Protein AF-A0A7S0SGV0-F1 (afdb_monomer)

Secondary structure (DSSP, 8-state):
-----PPPPP------PPTTEEEEEEE--SS---EEEEEEE-SSSEEEE----TTS-TGGG-EEESSEEEEEETTEEEEEEES--EEEEEETTEEEEEEEEE--S--SSS--

Radius of gyration: 15.44 Å; Cα contacts (8 Å, |Δi|>4): 199; chains: 1; bounding box: 41×28×42 Å

Nearest PDB structures (foldseek):
  4v6r-assembly1_BH  TM=3.062E-01  e=9.526E+00  Escherichia coli
  3sej-assembly5_H  TM=2.134E-01  e=7.940E+00  Norovirus Hu/GII.4/2004/NL

pLDDT: mean 81.44, std 12.55, range [45.59, 96.06]

Solvent-accessible surface area (backbone atoms only — not comparable to full-atom values): 7024 Å² total; per-residue (Å²): 134,88,80,80,80,70,79,83,82,88,83,86,85,86,80,80,40,54,86,71,33,70,40,68,50,75,52,60,68,90,72,80,71,57,39,54,25,34,38,25,22,60,78,86,49,80,46,78,47,69,71,88,68,89,85,62,57,72,75,80,56,50,37,66,23,24,62,27,43,26,36,29,28,90,89,47,78,68,57,74,46,70,74,49,72,30,39,35,30,71,51,98,62,21,42,35,34,53,70,33,71,29,72,86,69,64,89,82,84,79,88,108

Organism: NCBI:txid81844

Foldseek 3Di:
DDDPDDDDDDDDDDDDAPEQDWDKDKDADPPQQAQQFKFAQLVVGTDTQGDDDPPDDQVVQKGFHDQWMFRAGPVGTDDIDGDQRFIWGCDPSIIMTTDDDHYPDDPPPPPD

Structure (mmCIF, N/CA/C/O backbone):
data_AF-A0A7S0SGV0-F1
#
_entry.id   AF-A0A7S0SGV0-F1
#
loop_
_atom_site.group_PDB
_atom_site.id
_atom_site.type_symbol
_atom_site.label_atom_id
_atom_site.label_alt_id
_atom_site.label_comp_id
_atom_site.label_asym_id
_atom_site.label_entity_id
_atom_site.label_seq_id
_atom_site.pdbx_PDB_ins_code
_atom_site.Cartn_x
_atom_site.Cartn_y
_atom_site.Cartn_z
_atom_site.occupancy
_atom_site.B_iso_or_equiv
_atom_site.auth_seq_id
_atom_site.auth_comp_id
_atom_site.auth_asym_id
_atom_site.auth_atom_id
_atom_site.pdbx_PDB_model_num
ATOM 1 N N . ARG A 1 1 ? -15.900 6.204 25.628 1.00 45.59 1 ARG A N 1
ATOM 2 C CA . ARG A 1 1 ? -16.069 6.687 24.233 1.00 45.59 1 ARG A CA 1
ATOM 3 C C . ARG A 1 1 ? -16.488 5.491 23.391 1.00 45.59 1 ARG A C 1
ATOM 5 O O . ARG A 1 1 ? -15.799 4.486 23.449 1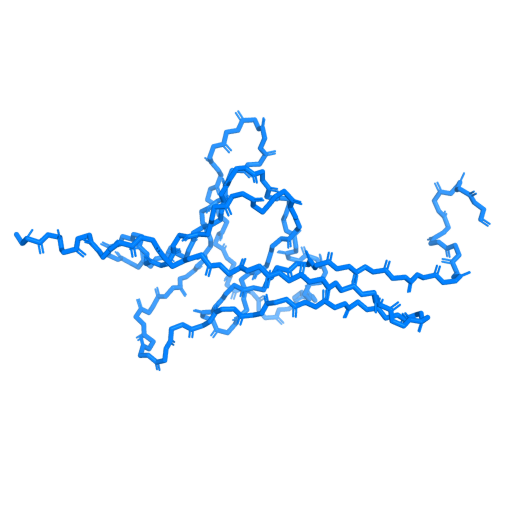.00 45.59 1 ARG A O 1
ATOM 12 N N . ARG A 1 2 ? -17.638 5.534 22.707 1.00 45.62 2 ARG A N 1
ATOM 13 C CA . ARG A 1 2 ? -18.082 4.419 21.853 1.00 45.62 2 ARG A CA 1
ATOM 14 C C . ARG A 1 2 ? -17.251 4.439 20.569 1.00 45.62 2 ARG A C 1
ATOM 16 O O . ARG A 1 2 ? -17.353 5.395 19.807 1.00 45.62 2 ARG A O 1
ATOM 23 N N . HIS A 1 3 ? -16.407 3.432 20.364 1.00 48.22 3 HIS A N 1
ATOM 24 C CA . HIS A 1 3 ? -15.734 3.222 19.085 1.00 48.22 3 HIS A CA 1
ATOM 25 C C . HIS A 1 3 ? -16.793 2.748 18.089 1.00 48.22 3 HIS A C 1
ATOM 27 O O . HIS A 1 3 ? -17.335 1.654 18.229 1.00 48.22 3 HIS A O 1
ATOM 33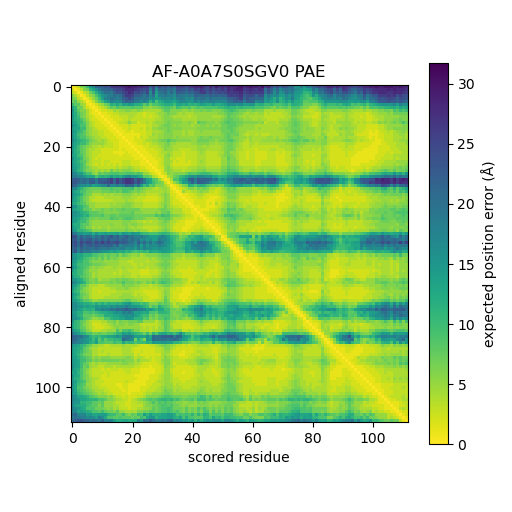 N N . ARG A 1 4 ? -17.160 3.603 17.132 1.00 51.84 4 ARG A N 1
ATOM 34 C CA . ARG A 1 4 ? -18.029 3.205 16.025 1.00 51.84 4 ARG A CA 1
ATOM 35 C C . ARG A 1 4 ? -17.163 2.404 15.058 1.00 51.84 4 ARG A C 1
ATOM 37 O O . ARG A 1 4 ? -16.414 2.992 14.288 1.00 51.84 4 ARG A O 1
ATOM 44 N N . VAL A 1 5 ? -17.225 1.080 15.152 1.00 57.94 5 VAL A N 1
ATOM 45 C CA . VAL A 1 5 ? -16.647 0.196 14.138 1.00 57.94 5 VAL A CA 1
ATOM 46 C C . VAL A 1 5 ? -17.540 0.330 12.909 1.00 57.94 5 VAL A C 1
ATOM 48 O O . VAL A 1 5 ? -18.707 -0.058 12.939 1.00 57.94 5 VAL A O 1
ATOM 51 N N . LEU A 1 6 ? -17.038 1.003 11.877 1.00 65.94 6 LEU A N 1
ATOM 52 C CA . LEU A 1 6 ? -17.677 0.983 10.567 1.00 65.94 6 LEU A CA 1
ATOM 53 C C . LEU A 1 6 ? -17.471 -0.416 9.978 1.00 65.94 6 LEU A C 1
ATOM 55 O O . LEU A 1 6 ? -16.439 -1.038 10.233 1.00 65.94 6 LEU A O 1
ATOM 59 N N . ALA A 1 7 ? -18.452 -0.915 9.225 1.00 76.25 7 ALA A N 1
ATOM 60 C CA . ALA A 1 7 ? -18.255 -2.131 8.445 1.00 76.25 7 ALA A CA 1
ATOM 61 C C . ALA A 1 7 ? -17.024 -1.951 7.532 1.00 76.25 7 ALA A C 1
ATOM 63 O O . ALA A 1 7 ? -16.803 -0.830 7.054 1.00 76.25 7 ALA A O 1
ATOM 64 N N . PRO A 1 8 ? -16.206 -2.999 7.329 1.00 79.75 8 PRO A N 1
ATOM 65 C CA . PRO A 1 8 ? -15.045 -2.902 6.458 1.00 79.75 8 PRO A CA 1
ATOM 66 C C . PRO A 1 8 ? -15.486 -2.516 5.043 1.00 79.75 8 PRO A C 1
ATOM 68 O O . PRO A 1 8 ? -16.501 -2.999 4.545 1.00 79.75 8 PRO A O 1
ATOM 71 N N . LEU A 1 9 ? -14.729 -1.614 4.421 1.00 85.19 9 LEU A N 1
ATOM 72 C CA . LEU A 1 9 ? -14.841 -1.337 2.995 1.00 85.19 9 LEU A CA 1
ATOM 73 C C . LEU A 1 9 ? -13.924 -2.314 2.267 1.00 85.19 9 LEU A C 1
ATOM 75 O O . LEU A 1 9 ? -12.720 -2.325 2.526 1.00 85.19 9 LEU A O 1
ATOM 79 N N . GLU A 1 10 ? -14.489 -3.090 1.355 1.00 87.00 10 GLU A N 1
ATOM 80 C CA . GLU A 1 10 ? -13.715 -3.928 0.448 1.00 87.00 10 GLU A CA 1
ATOM 81 C C . GLU A 1 10 ? -13.333 -3.118 -0.789 1.00 87.00 10 GLU A C 1
ATOM 83 O O . GLU A 1 10 ? -14.151 -2.398 -1.367 1.00 87.00 10 GLU A O 1
ATOM 88 N N . VAL A 1 11 ? -12.057 -3.203 -1.158 1.00 86.56 11 VAL A N 1
ATOM 89 C CA . VAL A 1 11 ? -11.509 -2.591 -2.365 1.00 86.56 11 VAL A CA 1
ATOM 90 C C . VAL A 1 11 ? -10.745 -3.679 -3.092 1.00 86.56 11 VAL A C 1
ATOM 92 O O . VAL A 1 11 ? -9.796 -4.236 -2.546 1.00 86.56 11 VAL A O 1
ATOM 95 N N . GLU A 1 12 ? -11.166 -3.963 -4.313 1.00 87.81 12 GLU A N 1
ATOM 96 C CA . GLU A 1 12 ? -10.511 -4.903 -5.211 1.00 87.81 12 GLU A CA 1
ATOM 97 C C . GLU A 1 12 ? -9.847 -4.127 -6.347 1.00 87.81 12 GLU A C 1
ATOM 99 O O . GLU A 1 12 ? -10.356 -3.093 -6.796 1.00 87.81 12 GLU A O 1
ATOM 104 N N . TRP A 1 13 ? -8.689 -4.604 -6.792 1.00 86.12 13 TRP A N 1
ATOM 105 C CA . TRP A 1 13 ? -7.979 -4.030 -7.923 1.00 86.12 13 TRP A CA 1
ATOM 106 C C . TRP A 1 13 ? -7.326 -5.122 -8.763 1.00 86.12 13 TRP A C 1
ATOM 108 O O . TRP A 1 13 ? -6.751 -6.075 -8.243 1.00 86.12 13 TRP A O 1
ATOM 118 N N . GLU A 1 14 ? -7.339 -4.909 -10.073 1.00 91.00 14 GLU A N 1
ATOM 119 C CA . GLU A 1 14 ? -6.499 -5.615 -11.033 1.00 91.00 14 GLU A CA 1
ATOM 120 C C . GLU A 1 14 ? -5.515 -4.601 -11.615 1.00 91.00 14 GLU A C 1
ATOM 122 O O . GLU A 1 14 ? -5.908 -3.519 -12.060 1.00 91.00 14 GLU A O 1
ATOM 127 N N . ALA A 1 15 ? -4.222 -4.912 -11.565 1.00 90.31 15 ALA A N 1
ATOM 128 C CA . ALA A 1 15 ? -3.181 -3.980 -11.972 1.00 90.31 15 ALA A CA 1
ATOM 129 C C . ALA A 1 15 ? -2.042 -4.703 -12.685 1.00 90.31 15 ALA A C 1
ATOM 131 O O . ALA A 1 15 ? -1.523 -5.704 -12.198 1.00 90.31 15 ALA A O 1
ATOM 132 N N . LEU A 1 16 ? -1.619 -4.129 -13.810 1.00 95.44 16 LEU A N 1
ATOM 133 C CA . LEU A 1 16 ? -0.416 -4.510 -14.534 1.00 95.44 16 LEU A CA 1
ATOM 134 C C . LEU A 1 16 ? 0.433 -3.254 -14.712 1.00 95.44 16 LEU A C 1
ATOM 136 O O . LEU A 1 16 ? 0.025 -2.307 -15.387 1.00 95.44 16 LEU A O 1
ATOM 140 N N . ALA A 1 17 ? 1.589 -3.227 -14.053 1.00 94.94 17 ALA A N 1
ATOM 141 C CA . ALA A 1 17 ? 2.505 -2.100 -14.167 1.00 94.94 17 ALA A CA 1
ATOM 142 C C . ALA A 1 17 ? 3.096 -2.035 -15.585 1.00 94.94 17 ALA A C 1
ATOM 144 O O . ALA A 1 17 ? 3.474 -3.076 -16.117 1.00 94.94 17 ALA A O 1
ATOM 145 N N . PRO A 1 18 ? 3.211 -0.844 -16.196 1.00 95.62 18 PRO A N 1
ATOM 146 C CA . PRO A 1 18 ? 4.024 -0.666 -17.392 1.00 95.62 18 PRO A CA 1
ATOM 147 C C . PRO A 1 18 ? 5.489 -1.045 -17.148 1.00 95.62 18 PRO A C 1
ATOM 149 O O . PRO A 1 18 ? 5.946 -1.112 -16.007 1.00 95.62 18 PRO A O 1
ATOM 152 N N . VAL A 1 19 ? 6.233 -1.226 -18.239 1.00 96.06 19 VAL A N 1
ATOM 153 C CA . VAL A 1 19 ? 7.688 -1.420 -18.201 1.00 96.06 19 VAL A CA 1
ATOM 154 C C . VAL A 1 19 ? 8.368 -0.290 -17.422 1.00 96.06 19 VAL A C 1
ATOM 156 O O . VAL A 1 19 ? 8.072 0.884 -17.646 1.00 96.06 19 VAL A O 1
ATOM 159 N N . ASP A 1 20 ? 9.281 -0.677 -16.530 1.00 93.94 20 ASP A N 1
ATOM 160 C CA . ASP A 1 20 ? 10.078 0.192 -15.659 1.00 93.94 20 ASP A CA 1
ATOM 161 C C . ASP A 1 20 ? 9.229 1.108 -14.766 1.00 93.94 20 ASP A C 1
ATOM 163 O O . ASP A 1 20 ? 9.556 2.270 -14.514 1.00 93.94 20 ASP A O 1
ATOM 167 N N . ALA A 1 21 ? 8.114 0.565 -14.269 1.00 93.62 21 ALA A N 1
ATOM 168 C CA . ALA A 1 21 ? 7.194 1.276 -13.399 1.00 93.62 21 ALA A CA 1
ATOM 169 C C . ALA A 1 21 ? 6.702 0.425 -12.220 1.00 93.62 21 ALA A C 1
ATOM 171 O O . ALA A 1 21 ? 6.701 -0.811 -12.230 1.00 93.62 21 ALA A O 1
ATOM 172 N N . GLU A 1 22 ? 6.227 1.127 -11.194 1.00 92.38 22 GLU A N 1
ATOM 173 C CA . GLU A 1 22 ? 5.553 0.561 -10.032 1.00 92.38 22 GLU A CA 1
ATOM 174 C C . GLU A 1 22 ? 4.199 1.251 -9.841 1.00 92.38 22 GLU A C 1
ATOM 176 O O . GLU A 1 22 ? 4.100 2.481 -9.812 1.00 92.38 22 GLU A O 1
ATOM 181 N N . ILE A 1 23 ? 3.146 0.447 -9.712 1.00 93.06 23 ILE A N 1
AT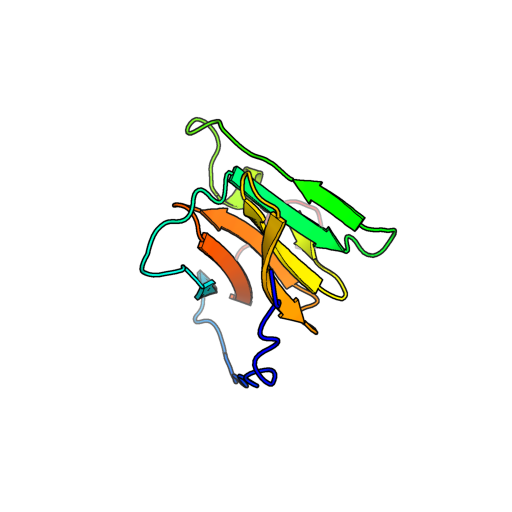OM 182 C CA . ILE A 1 23 ? 1.815 0.901 -9.322 1.00 93.06 23 ILE A CA 1
ATOM 183 C C . ILE A 1 23 ? 1.711 0.798 -7.806 1.00 93.06 23 ILE A C 1
ATOM 185 O O . ILE A 1 23 ? 1.988 -0.247 -7.213 1.00 93.06 23 ILE A O 1
ATOM 189 N N . VAL A 1 24 ? 1.256 1.886 -7.189 1.00 91.44 24 VAL A N 1
ATOM 190 C CA . VAL A 1 24 ? 1.063 1.983 -5.744 1.00 91.44 24 VAL A CA 1
ATOM 191 C C . VAL A 1 24 ? -0.343 2.469 -5.413 1.00 91.44 24 VAL A C 1
ATOM 193 O O . VAL A 1 24 ? -0.894 3.334 -6.095 1.00 91.44 24 VAL A O 1
ATOM 196 N N . ALA A 1 25 ? -0.908 1.960 -4.322 1.00 89.81 25 ALA A N 1
ATOM 197 C CA . ALA A 1 25 ? -2.156 2.446 -3.749 1.00 89.81 25 ALA A CA 1
ATOM 198 C C . ALA A 1 25 ? -1.843 3.330 -2.540 1.00 89.81 25 ALA A C 1
ATOM 200 O O . ALA A 1 25 ? -1.171 2.903 -1.602 1.00 89.81 25 ALA A O 1
ATOM 201 N N . ARG A 1 26 ? -2.326 4.578 -2.537 1.00 88.19 26 ARG A N 1
ATOM 202 C CA . ARG A 1 26 ? -2.124 5.500 -1.412 1.00 88.19 26 ARG A CA 1
ATOM 203 C C . ARG A 1 26 ? -3.434 5.767 -0.687 1.00 88.19 26 ARG A C 1
ATOM 205 O O . ARG A 1 26 ? -4.373 6.305 -1.266 1.00 88.19 26 ARG A O 1
ATOM 212 N N . VAL A 1 27 ? -3.446 5.489 0.612 1.00 86.12 27 VAL A N 1
ATOM 213 C CA . VAL A 1 27 ? -4.569 5.780 1.503 1.00 86.12 27 VAL A CA 1
ATOM 214 C C . VAL A 1 27 ? -4.142 6.850 2.495 1.00 86.12 27 VAL A C 1
ATOM 216 O O . VAL A 1 27 ? -3.201 6.676 3.272 1.00 86.12 27 VAL A O 1
ATOM 219 N N . ARG A 1 28 ? -4.835 7.990 2.470 1.00 82.75 28 ARG A N 1
ATOM 220 C CA . ARG A 1 28 ? -4.565 9.113 3.371 1.00 82.75 28 ARG A CA 1
ATOM 221 C C . ARG A 1 28 ? -5.872 9.669 3.938 1.00 82.75 28 ARG A C 1
ATOM 223 O O . ARG A 1 28 ? -6.720 10.101 3.158 1.00 82.75 28 ARG A O 1
ATOM 230 N N . PR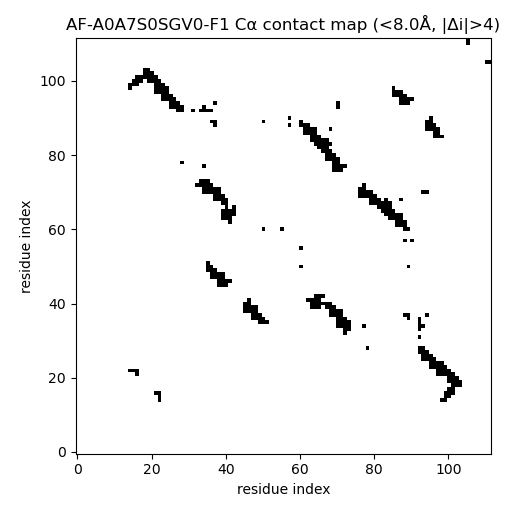O A 1 29 ? -6.025 9.730 5.270 1.00 78.75 29 PRO A N 1
ATOM 231 C CA . PRO A 1 29 ? -7.143 10.428 5.889 1.00 78.75 29 PRO A CA 1
ATOM 232 C C . PRO A 1 29 ? -7.133 11.916 5.507 1.00 78.75 29 PRO A C 1
ATOM 234 O O . PRO A 1 29 ? -6.116 12.595 5.646 1.00 78.75 29 PRO A O 1
ATOM 237 N N . LEU A 1 30 ? -8.272 12.427 5.034 1.00 73.06 30 LEU A N 1
ATOM 238 C CA . LEU A 1 30 ? -8.442 13.825 4.606 1.00 73.06 30 LEU A CA 1
ATOM 239 C C . LEU A 1 30 ? -8.271 14.819 5.761 1.00 73.06 30 LEU A C 1
ATOM 241 O O . LEU A 1 30 ? -7.752 15.920 5.583 1.00 73.06 30 LEU A O 1
ATOM 245 N N . HIS A 1 31 ? -8.689 14.418 6.958 1.00 64.56 31 HIS A N 1
ATOM 246 C CA . HIS A 1 31 ? -8.541 15.203 8.173 1.00 64.56 31 HIS A CA 1
ATOM 247 C C . HIS A 1 31 ? -7.404 14.595 8.981 1.00 64.56 31 HIS A C 1
ATOM 249 O O . HIS A 1 31 ? -7.542 13.565 9.634 1.00 64.56 31 HIS A O 1
ATOM 255 N N . ASN A 1 32 ? -6.244 15.222 8.827 1.00 54.41 32 ASN A N 1
ATOM 256 C CA . ASN A 1 32 ? -4.977 14.827 9.409 1.00 54.41 32 ASN A CA 1
ATOM 257 C C . ASN A 1 32 ? -5.113 14.665 10.936 1.00 54.41 32 ASN A C 1
ATOM 259 O O . ASN A 1 32 ? -5.220 15.655 11.655 1.00 54.41 32 ASN A O 1
ATOM 263 N N . SER A 1 33 ? -5.112 13.430 11.441 1.00 53.00 33 SER A N 1
ATOM 264 C CA . SER A 1 33 ? -5.158 13.148 12.884 1.00 53.00 33 SER A CA 1
ATOM 265 C C . SER A 1 33 ? -3.828 12.606 13.413 1.00 53.00 33 SER A C 1
ATOM 267 O O . SER A 1 33 ? -3.808 11.720 14.266 1.00 53.00 33 SER A O 1
ATOM 269 N N . GLY A 1 34 ? -2.705 13.119 12.901 1.00 63.09 34 GLY A N 1
ATOM 270 C CA . GLY A 1 34 ? -1.395 12.888 13.509 1.00 63.09 34 GLY A CA 1
ATOM 271 C C . GLY A 1 34 ? -0.928 11.436 13.458 1.00 63.09 34 GLY A C 1
ATOM 272 O O . GLY A 1 34 ? -0.433 10.934 14.469 1.00 63.09 34 GLY A O 1
ATOM 273 N N . ALA A 1 35 ? -1.082 10.766 12.308 1.00 78.44 35 ALA A N 1
ATOM 274 C CA . ALA A 1 35 ? -0.377 9.512 12.071 1.00 78.44 35 ALA A CA 1
ATOM 275 C C . ALA A 1 35 ? 1.134 9.793 12.072 1.00 78.44 35 ALA A C 1
ATOM 277 O O . ALA A 1 35 ? 1.632 10.624 11.313 1.00 78.44 35 ALA A O 1
ATOM 278 N N . THR A 1 36 ? 1.855 9.152 12.985 1.00 81.00 36 THR A N 1
ATOM 279 C CA . THR A 1 36 ? 3.306 9.299 13.166 1.00 81.00 36 THR A CA 1
ATOM 280 C C . THR A 1 36 ? 4.069 8.083 12.649 1.00 81.00 36 THR A C 1
ATOM 282 O O . THR A 1 36 ? 5.292 8.019 12.779 1.00 81.00 36 THR A O 1
ATOM 285 N N . GLY A 1 37 ? 3.356 7.118 12.067 1.00 86.50 37 GLY A N 1
ATOM 286 C CA . GLY A 1 37 ? 3.924 5.891 11.539 1.00 86.50 37 GLY A CA 1
ATOM 287 C C . GLY A 1 37 ? 2.874 4.848 11.188 1.00 86.50 37 GLY A C 1
ATOM 288 O O . GLY A 1 37 ? 1.672 5.123 11.135 1.00 86.50 37 GLY A O 1
ATOM 289 N N . LEU A 1 38 ? 3.363 3.629 10.998 1.00 88.75 38 LEU A N 1
ATOM 290 C CA . LEU A 1 38 ? 2.588 2.422 10.769 1.00 88.75 38 LEU A CA 1
ATOM 291 C C . LEU A 1 38 ? 2.694 1.465 11.955 1.00 88.75 38 LEU A C 1
ATOM 293 O O . LEU A 1 38 ? 3.641 1.490 12.745 1.00 88.75 38 LEU A O 1
ATOM 297 N N . LEU A 1 39 ? 1.700 0.599 12.048 1.00 90.19 39 LEU A N 1
ATOM 298 C CA . LEU A 1 39 ? 1.769 -0.676 12.734 1.00 90.19 39 LEU A CA 1
ATOM 299 C C . LEU A 1 39 ? 1.555 -1.747 11.666 1.00 90.19 39 LEU A C 1
ATOM 301 O O . LEU A 1 39 ? 0.523 -1.717 10.998 1.00 90.19 39 LEU A O 1
ATOM 305 N N . LEU A 1 40 ? 2.529 -2.628 11.465 1.00 90.38 40 LEU A N 1
ATOM 306 C CA . LEU A 1 40 ? 2.483 -3.637 10.406 1.00 90.38 40 LEU A CA 1
ATOM 307 C C . LEU A 1 40 ? 2.534 -5.026 11.029 1.00 90.38 40 LEU A C 1
ATOM 309 O O . LEU A 1 40 ? 3.187 -5.209 12.052 1.00 90.38 40 LEU A O 1
ATOM 313 N N . ASP A 1 41 ? 1.879 -5.992 10.404 1.00 90.94 41 ASP A N 1
ATOM 314 C CA . ASP A 1 41 ? 2.275 -7.391 10.537 1.00 90.94 41 ASP A CA 1
ATOM 315 C C . ASP A 1 41 ? 3.455 -7.642 9.595 1.00 90.94 41 ASP A C 1
ATOM 317 O O . ASP A 1 41 ? 3.314 -7.405 8.403 1.00 90.94 41 ASP A O 1
ATOM 321 N N . ASP A 1 42 ? 4.607 -8.074 10.098 1.00 83.81 42 ASP A N 1
ATOM 322 C CA . ASP A 1 42 ? 5.785 -8.394 9.276 1.00 83.81 42 ASP A CA 1
ATOM 323 C C . ASP A 1 42 ? 5.887 -9.891 8.924 1.00 83.81 42 ASP A C 1
ATOM 325 O O . ASP A 1 42 ? 6.878 -10.329 8.339 1.00 83.81 42 ASP A O 1
ATOM 329 N N . GLY A 1 43 ? 4.861 -10.680 9.264 1.00 82.50 43 GLY A N 1
ATOM 330 C CA . GLY A 1 43 ? 4.817 -12.128 9.064 1.00 82.50 43 GLY A CA 1
ATOM 331 C C . GLY A 1 43 ? 5.419 -12.932 10.220 1.00 82.50 43 GLY A C 1
ATOM 332 O O . GLY A 1 43 ? 5.212 -14.143 10.284 1.00 82.50 43 GLY A O 1
ATOM 333 N N . LEU A 1 44 ? 6.123 -12.282 11.152 1.00 84.56 44 LEU A N 1
ATOM 334 C CA . LEU A 1 44 ? 6.584 -12.874 12.414 1.00 84.56 44 LEU A CA 1
ATOM 335 C C . LEU A 1 44 ? 5.805 -12.316 13.607 1.00 84.56 44 LEU A C 1
ATOM 337 O O . LEU A 1 44 ? 5.618 -13.003 14.614 1.00 84.56 44 LEU A O 1
ATOM 341 N N . GLY A 1 45 ? 5.337 -11.077 13.501 1.00 87.00 45 GLY A N 1
ATOM 342 C CA . GLY A 1 45 ? 4.501 -10.443 14.496 1.00 87.00 45 GLY A CA 1
ATOM 343 C C . GLY A 1 45 ? 4.127 -9.019 14.119 1.00 87.00 45 GLY A C 1
ATOM 344 O O . GLY A 1 45 ? 4.276 -8.558 12.992 1.00 87.00 45 GLY A O 1
ATOM 345 N N . THR A 1 46 ? 3.602 -8.297 15.103 1.00 89.62 46 THR A N 1
ATOM 346 C CA . THR A 1 46 ? 3.202 -6.906 14.914 1.00 89.62 46 THR A CA 1
ATOM 347 C C . THR A 1 46 ? 4.344 -5.958 15.269 1.00 89.62 46 THR A C 1
ATOM 349 O O . THR A 1 46 ? 4.687 -5.806 16.443 1.00 89.62 46 THR A O 1
ATOM 352 N N . THR A 1 47 ? 4.868 -5.252 14.269 1.00 88.88 47 THR A N 1
ATOM 353 C CA . THR A 1 47 ? 6.002 -4.337 14.408 1.00 88.88 47 THR A CA 1
ATOM 354 C C . THR A 1 47 ? 5.562 -2.879 14.226 1.00 88.88 47 THR A C 1
ATOM 356 O O . THR A 1 47 ? 4.982 -2.507 13.199 1.00 88.88 47 THR A O 1
ATOM 359 N N . PRO A 1 48 ? 5.812 -1.997 15.215 1.00 88.25 48 PRO A N 1
ATOM 360 C CA . PRO A 1 48 ? 5.609 -0.569 15.044 1.00 88.25 48 PRO A CA 1
ATOM 361 C C . PRO A 1 48 ? 6.730 0.027 14.191 1.00 88.25 48 PRO A C 1
ATOM 363 O O . PRO A 1 48 ? 7.908 -0.111 14.508 1.00 88.25 48 PRO A O 1
ATOM 366 N N . HIS A 1 49 ? 6.357 0.783 13.167 1.00 85.25 49 HIS A N 1
ATOM 367 C CA . HIS A 1 49 ? 7.295 1.504 12.319 1.00 85.25 49 HIS A CA 1
ATOM 368 C C . HIS A 1 49 ? 6.946 2.992 12.315 1.00 85.25 49 HIS A C 1
ATOM 370 O O . HIS A 1 49 ? 6.057 3.450 11.599 1.00 85.25 49 HIS A O 1
ATOM 376 N N . SER A 1 50 ? 7.624 3.770 13.156 1.00 73.81 50 SER A N 1
ATOM 377 C CA . SER A 1 50 ? 7.476 5.226 13.197 1.00 73.81 50 SER A CA 1
ATOM 378 C C . SER A 1 50 ? 8.694 5.882 12.578 1.00 73.81 50 SER A C 1
ATOM 380 O O . SER A 1 50 ? 9.782 5.801 13.147 1.00 73.81 50 SER A O 1
ATOM 382 N N . TRP A 1 51 ? 8.507 6.568 11.454 1.00 68.88 5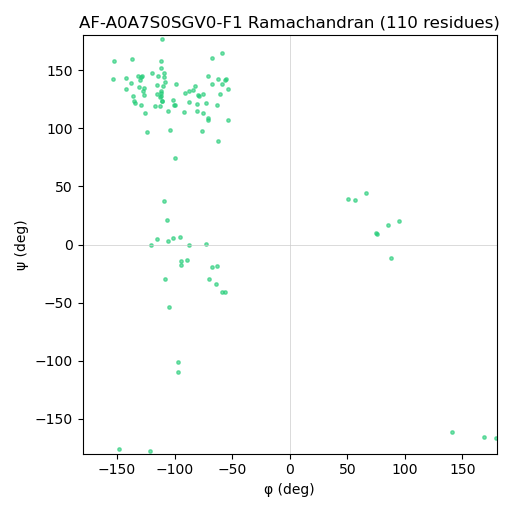1 TRP A N 1
ATOM 383 C CA . TRP A 1 51 ? 9.590 7.299 10.814 1.00 68.88 51 TRP A CA 1
ATOM 384 C C . TRP A 1 51 ? 9.362 8.808 10.886 1.00 68.88 51 TRP A C 1
ATOM 386 O O . TRP A 1 51 ? 8.274 9.309 10.593 1.00 68.88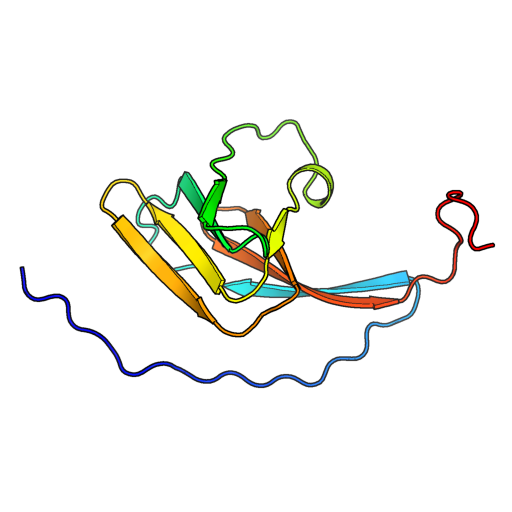 51 TRP A O 1
ATOM 396 N N . ARG A 1 52 ? 10.405 9.537 11.297 1.00 55.69 52 ARG A N 1
ATOM 397 C CA . ARG A 1 52 ? 10.415 11.005 11.434 1.00 55.69 52 ARG A CA 1
ATOM 398 C C . ARG A 1 52 ? 11.473 11.705 10.579 1.00 55.69 52 ARG A C 1
ATOM 400 O O . ARG A 1 52 ? 11.550 12.927 10.630 1.00 55.69 52 ARG A O 1
ATOM 407 N N . SER A 1 53 ? 12.286 10.981 9.811 1.00 49.56 53 SER A N 1
ATOM 408 C CA . SER A 1 53 ? 13.372 11.597 9.043 1.00 49.56 53 SER A CA 1
ATOM 409 C C . SER A 1 53 ? 12.992 11.789 7.574 1.00 49.56 53 SER A C 1
ATOM 411 O O . SER A 1 53 ? 12.735 10.836 6.846 1.00 49.56 53 SER A O 1
ATOM 413 N N . THR A 1 54 ? 13.003 13.036 7.117 1.00 57.44 54 THR A N 1
ATOM 414 C CA . THR A 1 54 ? 12.863 13.415 5.702 1.00 57.44 54 THR A CA 1
ATOM 415 C C . THR A 1 54 ? 14.115 13.109 4.868 1.00 57.44 54 THR A C 1
ATOM 417 O O . THR A 1 54 ? 14.133 13.417 3.682 1.00 57.44 54 THR A O 1
ATOM 420 N N . ALA A 1 55 ? 15.170 12.541 5.468 1.00 60.97 55 ALA A N 1
ATOM 421 C CA . ALA A 1 55 ? 16.482 12.389 4.835 1.00 60.97 55 ALA A CA 1
ATOM 422 C C . ALA A 1 55 ? 16.670 11.087 4.033 1.00 60.97 55 ALA A C 1
ATOM 424 O O . ALA A 1 55 ? 17.639 10.988 3.287 1.00 60.97 55 ALA A O 1
ATOM 425 N N . LEU A 1 56 ? 15.781 10.094 4.173 1.00 67.88 56 LEU A N 1
ATOM 426 C CA . LEU A 1 56 ? 15.844 8.835 3.417 1.00 67.88 56 LEU A CA 1
ATOM 427 C C . LEU A 1 56 ? 14.716 8.749 2.383 1.00 67.88 56 LEU A C 1
ATOM 429 O O . LEU A 1 56 ? 13.614 9.255 2.605 1.00 67.88 56 LEU A O 1
ATOM 433 N N . SER A 1 57 ? 14.997 8.094 1.257 1.00 81.44 57 SER A N 1
ATOM 434 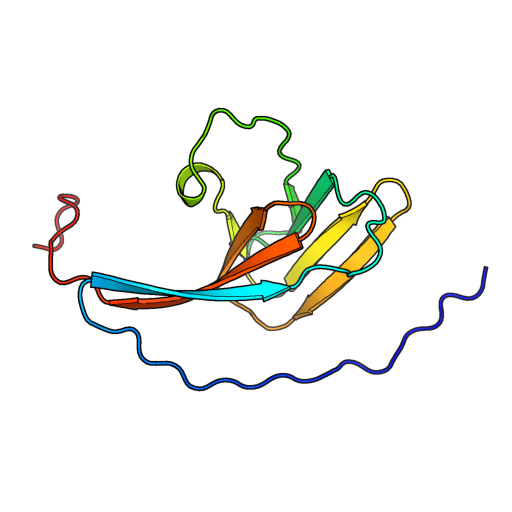C CA . SER A 1 57 ? 14.056 7.908 0.150 1.00 81.44 57 SER A CA 1
ATOM 435 C C . SER A 1 57 ? 12.883 6.991 0.534 1.00 81.44 57 SER A C 1
ATOM 437 O O . SER A 1 57 ? 12.960 6.219 1.489 1.00 81.44 57 SER A O 1
ATOM 439 N N . ALA A 1 58 ? 11.775 7.051 -0.214 1.00 79.38 58 ALA A N 1
ATOM 440 C CA . ALA A 1 58 ? 10.626 6.170 0.024 1.00 79.38 58 ALA A CA 1
ATOM 441 C C . ALA A 1 58 ? 10.985 4.663 -0.007 1.00 79.38 58 ALA A C 1
ATOM 443 O O . ALA A 1 58 ? 10.542 3.954 0.899 1.00 79.38 58 ALA A O 1
ATOM 444 N N . PRO A 1 59 ? 11.838 4.171 -0.932 1.00 84.31 59 PRO A N 1
ATOM 445 C CA . PRO A 1 59 ? 12.288 2.777 -0.916 1.00 84.31 59 PRO A CA 1
ATOM 446 C C . PRO A 1 59 ? 13.006 2.374 0.378 1.00 84.31 59 PRO A C 1
ATOM 448 O O . PRO A 1 59 ? 12.737 1.310 0.918 1.00 84.31 59 PRO A O 1
ATOM 451 N N . ALA A 1 60 ? 13.855 3.245 0.933 1.00 83.69 60 ALA A N 1
ATOM 452 C CA . ALA A 1 60 ? 14.583 2.958 2.173 1.00 83.69 60 ALA A CA 1
ATOM 453 C C . ALA A 1 60 ? 13.671 2.864 3.413 1.00 83.69 60 ALA A C 1
ATOM 455 O O . ALA A 1 60 ? 14.064 2.290 4.423 1.00 83.69 60 ALA A O 1
ATOM 456 N N . ASN A 1 61 ? 12.460 3.420 3.334 1.00 83.69 61 ASN A N 1
ATOM 457 C CA . ASN A 1 61 ? 11.463 3.399 4.409 1.00 83.69 61 ASN A CA 1
ATOM 458 C C . ASN A 1 61 ? 10.365 2.351 4.178 1.00 83.69 61 ASN A C 1
ATOM 460 O O . ASN A 1 61 ? 9.362 2.327 4.893 1.00 83.69 61 ASN A O 1
ATOM 464 N N . THR A 1 62 ? 10.509 1.535 3.139 1.00 88.44 62 THR A N 1
ATOM 465 C CA . THR A 1 62 ? 9.521 0.524 2.786 1.00 88.44 62 THR A CA 1
ATOM 466 C C . THR A 1 62 ? 9.692 -0.697 3.685 1.00 88.44 62 THR A C 1
ATOM 468 O O . THR A 1 62 ? 10.790 -1.231 3.815 1.00 88.44 62 THR A O 1
ATOM 471 N N . MET A 1 63 ? 8.597 -1.139 4.303 1.00 88.31 63 MET A N 1
ATOM 472 C CA . MET A 1 63 ? 8.556 -2.296 5.196 1.00 88.31 63 MET A CA 1
ATOM 473 C C . MET A 1 63 ? 7.705 -3.409 4.580 1.00 88.31 63 MET A C 1
ATOM 475 O O . MET A 1 63 ? 6.694 -3.104 3.942 1.00 88.31 63 MET A O 1
ATOM 479 N N . PRO A 1 64 ? 8.056 -4.691 4.776 1.00 88.38 64 PRO A N 1
ATOM 480 C CA . PRO A 1 64 ? 7.148 -5.781 4.446 1.00 88.38 64 PRO A CA 1
ATOM 481 C C . PRO A 1 64 ? 5.874 -5.691 5.301 1.00 88.38 64 PRO A C 1
ATOM 483 O O . PRO A 1 64 ? 5.926 -5.322 6.476 1.00 88.38 64 PRO A O 1
ATOM 486 N N . SER A 1 65 ? 4.735 -6.024 4.699 1.00 88.31 65 SER A N 1
ATOM 487 C CA . SER A 1 65 ? 3.443 -6.184 5.362 1.00 88.31 65 SER A CA 1
ATOM 488 C C . SER A 1 65 ? 2.848 -7.543 5.000 1.00 88.31 65 SER A C 1
ATOM 490 O O . SER A 1 65 ? 2.840 -7.924 3.834 1.00 88.31 65 SER A O 1
ATOM 492 N N . GLY A 1 66 ? 2.375 -8.269 6.008 1.00 86.44 66 GLY A N 1
ATOM 493 C CA . GLY A 1 66 ? 1.680 -9.545 5.916 1.00 86.44 66 GLY A CA 1
ATOM 494 C C . GLY A 1 66 ? 0.165 -9.360 5.975 1.00 86.44 66 GLY A C 1
ATOM 495 O O . GLY A 1 66 ? -0.451 -8.859 5.038 1.00 86.44 66 GLY A O 1
ATOM 496 N N . ALA A 1 67 ? -0.461 -9.774 7.078 1.00 87.62 67 ALA A N 1
ATOM 497 C CA . ALA A 1 67 ? -1.916 -9.794 7.204 1.00 87.62 67 ALA A CA 1
ATOM 498 C C . ALA A 1 67 ? -2.549 -8.398 7.298 1.00 87.62 67 ALA A C 1
ATOM 500 O O . ALA A 1 67 ? -3.701 -8.224 6.886 1.00 87.62 67 ALA A O 1
ATOM 501 N N . PHE A 1 68 ? -1.833 -7.408 7.847 1.00 89.00 68 PHE A N 1
ATOM 502 C CA . PHE A 1 68 ? -2.346 -6.045 7.949 1.00 89.00 68 PHE A CA 1
ATOM 503 C C . PHE A 1 68 ? -1.273 -4.950 7.960 1.00 89.00 68 PHE A C 1
ATOM 505 O O . PHE A 1 68 ? -0.127 -5.150 8.368 1.00 89.00 68 PHE A O 1
ATOM 512 N N . THR A 1 69 ? -1.713 -3.744 7.597 1.00 90.19 69 THR A N 1
ATOM 513 C CA . THR A 1 69 ? -1.024 -2.475 7.857 1.00 90.19 69 THR A CA 1
ATOM 514 C C . THR A 1 69 ? -2.010 -1.478 8.448 1.00 90.19 69 THR A C 1
ATOM 516 O O . THR A 1 69 ? -3.119 -1.321 7.946 1.00 90.19 69 THR A O 1
ATOM 519 N N . ALA A 1 70 ? -1.613 -0.753 9.489 1.00 88.88 70 ALA A N 1
ATOM 520 C CA . ALA A 1 70 ? -2.443 0.270 10.104 1.00 88.88 70 ALA A CA 1
ATOM 521 C C . ALA A 1 70 ? -1.706 1.599 10.276 1.00 88.88 70 ALA A C 1
ATOM 523 O O . ALA A 1 70 ? -0.540 1.634 10.662 1.00 88.88 70 ALA A O 1
ATOM 524 N N . LEU A 1 71 ? -2.410 2.712 10.059 1.00 87.69 71 LEU A N 1
ATOM 525 C CA . LEU A 1 71 ? -1.914 4.040 10.418 1.00 87.69 71 LEU A CA 1
ATOM 526 C C . LEU A 1 71 ? -1.950 4.202 11.938 1.00 87.69 71 LEU A C 1
ATOM 528 O O . LEU A 1 71 ? 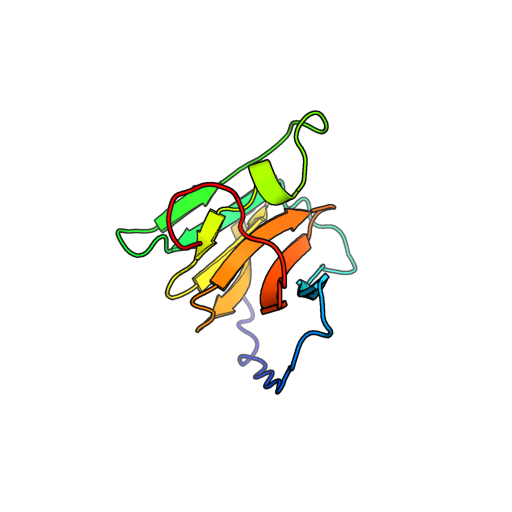-3.013 4.117 12.562 1.00 87.69 71 LEU A O 1
ATOM 532 N N . ARG A 1 72 ? -0.787 4.476 12.533 1.00 85.88 72 ARG A N 1
ATOM 533 C CA . ARG A 1 72 ? -0.632 4.693 13.972 1.00 85.88 72 ARG A CA 1
ATOM 534 C C . ARG A 1 72 ? -0.540 6.185 14.266 1.00 85.88 72 ARG A C 1
ATOM 536 O O . ARG A 1 72 ? 0.388 6.849 13.811 1.00 85.88 72 ARG A O 1
ATOM 543 N N . GLY A 1 73 ? -1.474 6.700 15.063 1.00 77.69 73 GLY A N 1
ATOM 544 C CA . GLY A 1 73 ? -1.451 8.071 15.573 1.00 77.69 73 GLY A CA 1
ATOM 545 C C . GLY A 1 73 ? -1.206 8.154 17.079 1.00 77.69 73 GLY A C 1
ATOM 546 O O . GLY A 1 73 ? -1.125 7.142 17.775 1.00 77.69 73 GLY A O 1
ATOM 547 N N . GLY A 1 74 ? -1.112 9.382 17.600 1.00 67.12 74 GLY A N 1
ATOM 548 C CA . GLY A 1 74 ? -0.856 9.640 19.027 1.00 67.12 74 GLY A CA 1
ATOM 549 C C . GLY A 1 74 ? -1.943 9.138 19.993 1.00 67.12 74 GLY A C 1
ATOM 550 O O . GLY A 1 74 ? -1.666 8.975 21.176 1.00 67.12 74 GLY A O 1
ATOM 551 N N . SER A 1 75 ? -3.160 8.871 19.507 1.00 65.12 75 SER A N 1
ATOM 552 C CA . SER A 1 75 ? -4.313 8.433 20.312 1.00 65.12 75 SER A CA 1
ATOM 553 C C . SER A 1 75 ? -4.813 7.014 19.998 1.00 65.12 75 SER A C 1
ATOM 555 O O . SER A 1 75 ? -5.818 6.596 20.573 1.00 65.12 75 SER A O 1
ATOM 557 N N . GLY A 1 76 ? -4.137 6.268 19.115 1.00 67.31 76 GLY A N 1
ATOM 558 C CA . GLY A 1 76 ? -4.516 4.899 18.747 1.00 67.31 76 GLY A CA 1
ATOM 559 C C . GLY A 1 76 ? -4.341 4.577 17.261 1.00 67.31 76 GLY A C 1
ATOM 560 O O . GLY A 1 76 ? -3.606 5.257 16.541 1.00 67.31 76 GLY A O 1
ATOM 561 N N . LEU A 1 77 ? -5.016 3.513 16.816 1.00 69.38 77 LEU A N 1
ATOM 562 C CA . LEU A 1 77 ? -5.076 3.098 15.412 1.00 69.38 77 LEU A CA 1
ATOM 563 C C . LEU A 1 77 ? -6.141 3.902 14.659 1.00 69.38 77 LEU A C 1
ATOM 565 O O . LEU A 1 77 ? -7.239 4.119 15.173 1.00 69.38 77 LEU A O 1
ATOM 569 N N . GLY A 1 78 ? -5.793 4.349 13.453 1.00 75.75 78 GLY A N 1
ATOM 570 C CA . GLY A 1 78 ? -6.703 5.025 12.533 1.00 75.75 78 GLY A CA 1
ATOM 571 C C . GLY A 1 78 ? -7.276 4.051 11.507 1.00 75.75 78 GLY A C 1
ATOM 572 O O . GLY A 1 78 ? -8.203 3.300 11.793 1.00 75.75 78 GLY A O 1
ATOM 573 N N . VAL A 1 79 ? -6.717 4.084 10.297 1.00 79.06 79 VAL A N 1
ATOM 574 C CA . VAL A 1 79 ? -7.089 3.185 9.195 1.00 79.06 79 VAL A CA 1
ATOM 575 C C . VAL A 1 79 ? -6.331 1.871 9.338 1.00 79.06 79 VAL A C 1
ATOM 577 O O . VAL A 1 79 ? -5.118 1.905 9.534 1.00 79.06 79 VAL A O 1
ATOM 580 N N . VAL A 1 80 ? -7.035 0.746 9.208 1.00 84.31 80 VAL A N 1
ATOM 581 C CA . VAL A 1 80 ? -6.463 -0.606 9.140 1.00 84.31 80 VAL A CA 1
ATOM 582 C C . VAL A 1 80 ? -6.769 -1.179 7.760 1.00 84.31 80 VAL A C 1
ATOM 584 O O . VAL A 1 80 ? -7.912 -1.132 7.313 1.00 84.31 80 VAL A O 1
ATOM 587 N N . LEU A 1 81 ? -5.742 -1.693 7.098 1.00 85.12 81 LEU A N 1
ATOM 588 C CA . LEU A 1 81 ? -5.787 -2.336 5.790 1.00 85.12 81 LEU A CA 1
ATOM 589 C C . LEU A 1 81 ? -5.487 -3.817 6.010 1.00 85.12 81 LEU A C 1
ATOM 591 O O . LEU A 1 81 ? -4.497 -4.136 6.666 1.00 85.12 81 LEU A O 1
ATOM 595 N N . LEU A 1 82 ? -6.349 -4.696 5.504 1.00 85.31 82 LEU A N 1
ATOM 596 C CA . LEU A 1 82 ? -6.275 -6.148 5.692 1.00 85.31 82 LEU A CA 1
ATOM 597 C C . LEU A 1 82 ? -5.947 -6.843 4.366 1.00 85.31 82 LEU A C 1
ATOM 599 O O . LEU A 1 82 ? -6.316 -6.342 3.308 1.00 85.31 82 LEU A O 1
ATOM 603 N N . GLY A 1 83 ? -5.295 -8.007 4.433 1.00 72.12 83 GLY A N 1
ATOM 604 C CA . GLY A 1 83 ? -5.104 -8.901 3.280 1.00 72.12 83 GLY A CA 1
ATOM 605 C C . GLY A 1 83 ? -4.048 -8.447 2.269 1.00 72.12 83 GLY A C 1
ATOM 606 O O . GLY A 1 83 ? -3.936 -9.031 1.197 1.00 72.12 83 GLY A O 1
ATOM 607 N N . ALA A 1 84 ? -3.262 -7.427 2.603 1.00 59.72 84 ALA A N 1
ATOM 608 C CA . ALA A 1 84 ? -2.259 -6.859 1.718 1.00 59.72 84 ALA A CA 1
ATOM 609 C C . ALA A 1 84 ? -0.866 -7.399 2.068 1.00 59.72 84 ALA A C 1
ATOM 611 O O . ALA A 1 84 ? -0.049 -6.654 2.611 1.00 59.72 84 ALA A O 1
ATOM 612 N N . ALA A 1 85 ? -0.592 -8.661 1.707 1.00 62.41 85 ALA A N 1
ATOM 613 C CA . ALA A 1 85 ? 0.780 -9.164 1.640 1.00 62.41 85 ALA A CA 1
ATOM 614 C C . ALA A 1 85 ? 1.542 -8.348 0.580 1.00 62.41 85 ALA A C 1
ATOM 616 O O . ALA A 1 85 ? 1.499 -8.638 -0.613 1.00 62.41 85 ALA A O 1
ATOM 617 N N . THR A 1 86 ? 2.136 -7.243 1.010 1.00 78.12 86 THR A N 1
ATOM 618 C CA . THR A 1 86 ? 2.663 -6.168 0.164 1.00 78.12 86 THR A CA 1
ATOM 619 C C . THR A 1 86 ? 3.864 -5.542 0.856 1.00 78.12 86 THR A C 1
ATOM 621 O O . THR A 1 86 ? 4.287 -5.965 1.932 1.00 78.12 86 THR A O 1
ATOM 624 N N . SER A 1 87 ? 4.419 -4.498 0.258 1.00 89.06 87 SER A N 1
ATOM 625 C CA . SER A 1 87 ? 5.315 -3.597 0.960 1.00 89.06 87 SER A CA 1
ATOM 626 C C . SER A 1 87 ? 4.625 -2.254 1.196 1.00 89.06 87 SER A C 1
ATOM 628 O O . SER A 1 87 ? 3.869 -1.770 0.352 1.00 89.06 87 SER A O 1
ATOM 630 N N . ALA A 1 88 ? 4.836 -1.677 2.377 1.00 90.19 88 ALA A N 1
ATOM 631 C CA . ALA A 1 88 ? 4.132 -0.494 2.843 1.00 90.19 88 ALA A CA 1
ATOM 632 C C . ALA A 1 88 ? 5.102 0.577 3.346 1.00 90.19 88 ALA A C 1
ATOM 634 O O . ALA A 1 88 ? 6.114 0.283 3.981 1.00 90.19 88 ALA A O 1
ATOM 635 N N . VAL A 1 89 ? 4.761 1.843 3.112 1.00 89.25 89 VAL A N 1
ATOM 636 C CA . VAL A 1 89 ? 5.542 2.988 3.590 1.00 89.25 89 VAL A CA 1
ATOM 637 C C . VAL A 1 89 ? 4.634 4.088 4.135 1.00 89.25 89 VAL A C 1
ATOM 639 O O . VAL A 1 89 ? 3.577 4.392 3.575 1.00 89.25 89 VAL A O 1
ATOM 642 N N . HIS A 1 90 ? 5.047 4.701 5.248 1.00 88.19 90 HIS A N 1
ATOM 643 C CA . HIS A 1 90 ? 4.385 5.886 5.790 1.00 88.19 90 HIS A CA 1
ATOM 644 C C . HIS A 1 90 ? 4.843 7.130 5.026 1.00 88.19 90 HIS A C 1
ATOM 646 O O . HIS A 1 90 ? 6.009 7.514 5.111 1.00 88.19 90 HIS A O 1
ATOM 652 N N . LEU A 1 91 ? 3.936 7.796 4.311 1.00 82.25 91 LEU A N 1
ATOM 653 C CA . LEU A 1 91 ? 4.244 9.006 3.546 1.00 82.25 91 LEU A CA 1
ATOM 654 C C . LEU A 1 91 ? 3.166 10.065 3.751 1.00 82.25 91 LEU A C 1
ATOM 656 O O . LEU A 1 91 ? 1.981 9.816 3.538 1.00 82.25 91 LEU A O 1
ATOM 660 N N . ALA A 1 92 ? 3.591 11.274 4.130 1.00 79.25 92 ALA A N 1
ATOM 661 C CA . ALA A 1 92 ? 2.725 12.449 4.274 1.00 79.25 92 ALA A CA 1
ATOM 662 C C . ALA A 1 92 ? 1.458 12.206 5.130 1.00 79.25 92 ALA A C 1
ATOM 664 O O . ALA A 1 92 ? 0.372 12.690 4.799 1.00 79.25 92 ALA A O 1
ATOM 665 N N . GLY A 1 93 ? 1.594 11.439 6.221 1.00 80.62 93 GLY A N 1
ATOM 666 C CA . GLY A 1 93 ? 0.494 11.102 7.137 1.00 80.62 93 GLY A CA 1
ATOM 667 C C . GLY A 1 93 ? -0.474 10.038 6.607 1.00 80.62 93 GLY A C 1
ATOM 668 O O . GLY A 1 93 ? -1.534 9.824 7.194 1.00 80.62 93 GLY A O 1
ATOM 669 N N . GLY A 1 94 ? -0.142 9.406 5.483 1.00 84.62 94 GLY A N 1
ATOM 670 C CA . GLY A 1 94 ? -0.856 8.273 4.917 1.00 84.62 94 GLY A CA 1
ATOM 671 C C . GLY A 1 94 ? 0.049 7.058 4.766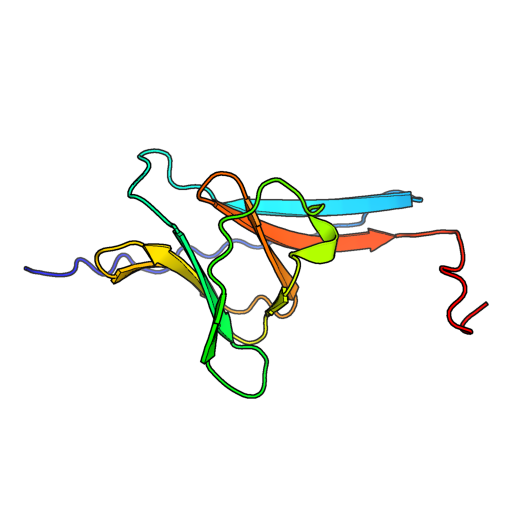 1.00 84.62 94 GLY A C 1
ATOM 672 O O . GLY A 1 94 ? 1.225 7.065 5.134 1.00 84.62 94 GLY A O 1
ATOM 673 N N . VAL A 1 95 ? -0.529 6.008 4.208 1.00 87.31 95 VAL A N 1
ATOM 674 C CA . VAL A 1 95 ? 0.155 4.768 3.866 1.00 87.31 95 VAL A CA 1
ATOM 675 C C . VAL A 1 95 ? 0.132 4.613 2.357 1.00 87.31 95 VAL A C 1
ATOM 677 O O . VAL A 1 95 ? -0.875 4.892 1.705 1.00 87.31 95 VAL A O 1
ATOM 680 N N . GLN A 1 96 ? 1.262 4.208 1.804 1.00 89.31 96 GLN A N 1
ATOM 681 C CA . GLN A 1 96 ? 1.380 3.769 0.427 1.00 89.31 96 GLN A CA 1
ATOM 682 C C . GLN A 1 96 ? 1.684 2.274 0.439 1.00 89.31 96 GLN A C 1
ATOM 684 O O . GLN A 1 96 ? 2.579 1.856 1.169 1.00 89.31 96 GLN A O 1
ATOM 689 N N . LEU A 1 97 ? 0.925 1.509 -0.339 1.00 89.56 97 LEU A N 1
ATOM 690 C CA . LEU A 1 97 ? 1.086 0.076 -0.551 1.00 89.56 97 LEU A CA 1
ATOM 691 C C . LEU A 1 97 ? 1.576 -0.166 -1.976 1.00 89.56 97 LEU A C 1
ATOM 693 O O . LEU A 1 97 ? 1.044 0.428 -2.918 1.00 89.56 97 LEU A O 1
ATOM 697 N N . SER A 1 98 ? 2.543 -1.054 -2.133 1.00 89.94 98 SER A N 1
ATOM 698 C CA . SER A 1 98 ? 3.005 -1.517 -3.439 1.00 89.94 98 SER A CA 1
ATOM 699 C C . SER A 1 98 ? 2.029 -2.551 -3.988 1.00 89.94 98 SER A C 1
ATOM 701 O O . SER A 1 98 ? 1.686 -3.507 -3.293 1.00 89.94 98 SER A O 1
ATOM 703 N N . VAL A 1 99 ? 1.556 -2.345 -5.218 1.00 90.94 99 VAL A N 1
ATOM 704 C CA . VAL A 1 99 ? 0.524 -3.188 -5.841 1.00 90.94 99 VAL A CA 1
ATOM 705 C C . VAL A 1 99 ? 1.130 -4.111 -6.891 1.00 90.94 99 VAL A C 1
ATOM 707 O O . VAL A 1 99 ? 0.937 -5.320 -6.835 1.00 90.94 99 VAL A O 1
ATOM 710 N N . HIS A 1 100 ? 1.866 -3.548 -7.849 1.00 93.25 100 HIS A N 1
ATOM 711 C CA . HIS A 1 100 ? 2.519 -4.310 -8.909 1.00 93.25 100 HIS A CA 1
ATOM 712 C C . HIS A 1 100 ? 3.736 -3.537 -9.410 1.00 93.25 100 HIS A C 1
ATOM 714 O O . HIS A 1 100 ? 3.671 -2.316 -9.556 1.00 93.25 100 HIS A O 1
ATOM 720 N N . ARG A 1 101 ? 4.826 -4.236 -9.729 1.00 93.38 101 ARG A N 1
ATOM 721 C CA . ARG A 1 101 ? 6.022 -3.641 -10.339 1.00 93.38 101 ARG A CA 1
ATOM 722 C C . ARG A 1 101 ? 6.470 -4.456 -11.541 1.00 93.38 101 ARG A C 1
ATOM 724 O O . ARG A 1 101 ? 6.371 -5.680 -11.516 1.00 93.38 101 ARG A O 1
ATOM 731 N N . GLN A 1 102 ? 6.984 -3.783 -12.560 1.00 95.06 102 GLN A N 1
ATOM 732 C CA . GLN A 1 102 ? 7.634 -4.421 -13.697 1.00 95.06 102 GLN A CA 1
ATOM 733 C C . GLN A 1 102 ? 8.932 -3.672 -13.989 1.00 95.06 102 GLN A C 1
ATOM 735 O O . GLN A 1 102 ? 8.908 -2.470 -14.231 1.00 95.06 102 GLN A O 1
ATOM 740 N N . MET A 1 103 ? 10.055 -4.388 -13.946 1.00 93.44 103 MET A N 1
ATOM 741 C CA . MET A 1 103 ? 11.396 -3.849 -14.186 1.00 93.44 103 MET A CA 1
ATOM 742 C C . MET A 1 103 ? 12.067 -4.686 -15.271 1.00 93.44 103 MET A C 1
ATOM 744 O O . MET A 1 103 ? 11.970 -5.911 -15.235 1.00 93.44 103 MET A O 1
ATOM 748 N N . MET A 1 104 ? 12.709 -4.033 -16.239 1.00 92.69 104 MET A N 1
ATOM 749 C CA . MET A 1 104 ? 13.439 -4.708 -17.323 1.00 92.69 104 MET A CA 1
ATOM 750 C C . MET A 1 104 ? 14.928 -4.881 -17.031 1.00 92.69 104 MET A C 1
ATOM 752 O O . MET A 1 104 ? 15.591 -5.665 -17.705 1.00 92.69 104 MET A O 1
ATOM 756 N N . SER A 1 105 ? 15.457 -4.126 -16.070 1.00 92.00 105 SER A N 1
ATOM 757 C CA . SER A 1 105 ? 16.871 -4.173 -15.698 1.00 92.00 105 SER A CA 1
ATOM 758 C C . SER A 1 105 ? 17.081 -5.050 -14.468 1.00 92.00 105 SER A C 1
ATOM 760 O O . SER A 1 105 ? 16.322 -4.936 -13.502 1.00 92.00 105 SER A O 1
ATOM 762 N N . ASP A 1 106 ? 18.139 -5.861 -14.498 1.00 91.69 106 ASP A N 1
ATOM 763 C CA . ASP A 1 106 ? 18.698 -6.502 -13.306 1.00 91.69 106 ASP A CA 1
ATOM 764 C C . ASP A 1 106 ? 19.067 -5.433 -12.272 1.00 91.69 106 ASP A C 1
ATOM 766 O O . ASP A 1 106 ? 19.583 -4.362 -12.612 1.00 91.69 106 ASP A O 1
ATOM 770 N N . ASP A 1 107 ? 18.823 -5.730 -11.000 1.00 91.50 107 ASP A N 1
ATOM 771 C CA . ASP A 1 107 ? 19.233 -4.861 -9.901 1.00 91.50 107 ASP A CA 1
ATOM 772 C C . ASP A 1 107 ? 20.667 -5.151 -9.424 1.00 91.50 107 ASP A C 1
ATOM 774 O O . ASP A 1 107 ? 21.166 -4.464 -8.530 1.00 91.50 107 ASP A O 1
ATOM 778 N N . GLY A 1 108 ? 21.347 -6.128 -10.037 1.00 94.62 108 GLY A N 1
ATOM 779 C CA . GLY A 1 108 ? 22.743 -6.468 -9.775 1.00 94.62 108 GLY A CA 1
ATOM 780 C C . GLY A 1 108 ? 22.936 -7.424 -8.598 1.00 94.62 108 GLY A C 1
ATOM 781 O O . GLY A 1 108 ? 24.055 -7.540 -8.094 1.00 94.62 108 GLY A O 1
ATOM 782 N N . HIS A 1 109 ? 21.877 -8.109 -8.150 1.00 93.50 109 HIS A N 1
ATOM 783 C CA . HIS A 1 109 ? 21.920 -9.032 -7.008 1.00 93.50 109 HIS A CA 1
ATOM 784 C C . HIS A 1 109 ? 21.848 -10.515 -7.410 1.00 93.50 109 HIS A C 1
ATOM 786 O O . HIS A 1 109 ? 21.571 -11.375 -6.573 1.00 93.50 109 HIS A O 1
ATOM 792 N N . GLY A 1 110 ? 22.180 -10.835 -8.667 1.00 91.62 110 GLY A N 1
ATOM 793 C CA . GLY A 1 110 ? 22.521 -12.199 -9.088 1.00 91.62 110 GLY A CA 1
ATOM 794 C C . GLY A 1 110 ? 21.375 -13.026 -9.670 1.00 91.62 110 GLY A C 1
ATOM 795 O O . GLY A 1 110 ? 21.486 -14.252 -9.705 1.00 91.62 110 GLY A O 1
ATOM 796 N N . LEU A 1 111 ? 20.300 -12.382 -10.132 1.00 86.75 111 LEU A N 1
ATOM 797 C CA . LEU A 1 111 ? 19.242 -13.040 -10.907 1.00 86.75 111 LEU A CA 1
ATOM 798 C C . LEU A 1 111 ? 19.445 -12.911 -12.430 1.00 86.75 111 LEU A C 1
ATOM 800 O O . LEU A 1 111 ? 18.865 -13.715 -13.164 1.00 86.75 111 LEU A O 1
ATOM 804 N N . GLY A 1 112 ? 20.334 -12.006 -12.871 1.00 75.44 112 GLY A N 1
ATOM 805 C CA . GLY A 1 112 ? 20.583 -11.693 -14.286 1.00 75.44 112 GLY A CA 1
ATOM 806 C C . GLY A 1 112 ? 19.518 -10.775 -14.865 1.00 75.44 112 GLY A C 1
ATOM 807 O O . GLY A 1 112 ? 19.474 -10.685 -16.111 1.00 75.44 112 GLY A O 1
#

Sequence (112 aa):
RRHRVLAPLEVEWEALAPVDAEIVARVRPLHNSGATGLLLDDGLGTTPHSWRSTALSAPANTMPSGAFTALRGGSGLGVVLLGAATSAVHLAGGVQLSVHRQMMSDDGHGLG

Mean predicted aligned error: 7.19 Å